Protein AF-A0AAP6ZT08-F1 (afdb_monomer_lite)

Organism: NCBI:txid190893

InterPro domains:
  IPR001387 Cro/C1-type, helix-turn-helix domain [PS50943] (1-31)

Secondary structure (DSSP, 8-state):
-HHHHHHTT--HHHHHHHHT--HHHHHHHHHH----HHHHHHHHHHHS-HHHHHHHTS--S----SHHHHHTT-

pLDDT: mean 92.2, std 8.11, range [61.94, 98.38]

Structure (mmCIF, N/CA/C/O backbone):
data_AF-A0AAP6ZT08-F1
#
_entry.id   AF-A0AAP6ZT08-F1
#
loop_
_atom_site.group_PDB
_atom_site.id
_atom_site.type_symbol
_atom_site.label_atom_id
_atom_site.label_alt_id
_atom_site.label_comp_id
_atom_site.label_asym_id
_atom_site.label_entity_id
_atom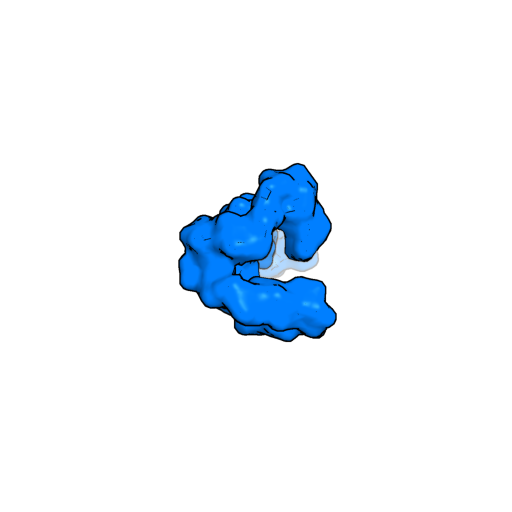_site.label_seq_id
_atom_site.pdbx_PDB_ins_code
_atom_site.Cartn_x
_atom_site.Cartn_y
_atom_site.Cartn_z
_atom_site.occupancy
_atom_site.B_iso_or_equiv
_atom_site.auth_seq_id
_atom_site.auth_comp_id
_atom_site.auth_asym_id
_atom_site.auth_atom_id
_atom_site.pdbx_PDB_model_num
ATOM 1 N N . MET A 1 1 ? 0.018 6.869 3.139 1.00 90.44 1 MET A N 1
ATOM 2 C CA . MET A 1 1 ? -0.954 5.753 3.081 1.00 90.44 1 MET A CA 1
ATOM 3 C C . MET A 1 1 ? -2.301 6.073 3.731 1.00 90.44 1 MET A C 1
ATOM 5 O O . MET A 1 1 ? -3.301 6.060 3.029 1.00 90.44 1 MET A O 1
ATOM 9 N N . LYS A 1 2 ? -2.352 6.445 5.021 1.00 95.44 2 LYS A N 1
ATOM 10 C CA . LYS A 1 2 ? -3.601 6.828 5.719 1.00 95.44 2 LYS A CA 1
ATOM 11 C C . LYS A 1 2 ? -4.458 7.854 4.964 1.00 95.44 2 LYS A C 1
ATOM 13 O O . LYS A 1 2 ? -5.672 7.698 4.872 1.00 95.44 2 LYS A O 1
ATOM 18 N N . SER A 1 3 ? -3.829 8.887 4.400 1.00 95.88 3 SER A N 1
ATOM 19 C CA . SER A 1 3 ? -4.523 9.907 3.603 1.00 95.88 3 SER A CA 1
ATOM 20 C C . SER A 1 3 ? -5.122 9.343 2.310 1.00 95.88 3 SER A C 1
ATOM 22 O O . SER A 1 3 ? -6.249 9.692 1.981 1.00 95.88 3 SER A O 1
ATOM 24 N N . ALA A 1 4 ? -4.420 8.430 1.626 1.00 95.12 4 ALA A N 1
ATOM 25 C CA . ALA A 1 4 ? -4.929 7.750 0.430 1.00 95.12 4 ALA A CA 1
ATOM 26 C C . ALA A 1 4 ? -6.144 6.875 0.773 1.00 95.12 4 ALA A C 1
ATOM 28 O O . ALA A 1 4 ? -7.210 7.059 0.201 1.00 95.12 4 ALA A O 1
ATOM 29 N N . ARG A 1 5 ? -6.047 6.052 1.829 1.00 96.19 5 ARG A N 1
ATOM 30 C CA . ARG A 1 5 ? -7.181 5.253 2.324 1.00 96.19 5 ARG A CA 1
ATOM 31 C C . ARG A 1 5 ? -8.421 6.108 2.610 1.00 96.19 5 ARG A C 1
ATOM 33 O O . ARG A 1 5 ? -9.536 5.731 2.262 1.00 96.19 5 ARG A O 1
ATOM 40 N N . LYS A 1 6 ? -8.233 7.250 3.283 1.00 96.69 6 LYS A N 1
ATOM 41 C CA . LYS A 1 6 ? -9.330 8.176 3.600 1.00 96.69 6 LYS A CA 1
ATOM 42 C C . LYS A 1 6 ? -9.926 8.824 2.350 1.00 96.69 6 LYS A C 1
ATOM 44 O O . LYS A 1 6 ? -11.142 8.976 2.300 1.00 96.69 6 LYS A O 1
ATOM 49 N N . LYS A 1 7 ? -9.098 9.186 1.363 1.00 97.06 7 LYS A N 1
ATOM 50 C CA . LYS A 1 7 ? -9.550 9.717 0.067 1.00 97.06 7 LYS A CA 1
ATOM 51 C C . LYS A 1 7 ? -10.474 8.722 -0.643 1.00 97.06 7 LYS A C 1
ATOM 53 O O . LYS A 1 7 ? -11.520 9.127 -1.138 1.00 97.06 7 LYS A O 1
ATOM 58 N N . ASP A 1 8 ? -10.148 7.436 -0.565 1.00 95.50 8 ASP A N 1
ATOM 59 C CA . ASP A 1 8 ? -10.936 6.350 -1.162 1.00 95.50 8 ASP A CA 1
ATOM 60 C C . ASP A 1 8 ? -12.107 5.891 -0.272 1.00 95.50 8 ASP A C 1
ATOM 62 O O . ASP A 1 8 ? -12.783 4.909 -0.570 1.00 95.50 8 ASP A O 1
ATOM 66 N N . LYS A 1 9 ? -12.368 6.595 0.841 1.00 96.94 9 LYS A N 1
ATOM 67 C CA . LYS A 1 9 ? -13.450 6.314 1.805 1.00 96.94 9 LYS A CA 1
ATOM 68 C C . LYS A 1 9 ? -13.410 4.899 2.400 1.00 96.94 9 LYS A C 1
ATOM 70 O O . LYS A 1 9 ? -14.427 4.383 2.860 1.00 96.94 9 LYS A O 1
ATOM 75 N N . LEU A 1 10 ? -12.233 4.280 2.462 1.00 97.00 10 LEU A N 1
ATOM 76 C CA . LEU A 1 10 ? -12.075 2.945 3.032 1.00 97.00 10 LEU A CA 1
ATOM 77 C C . LEU A 1 10 ? -11.917 3.017 4.555 1.00 97.00 10 LEU A C 1
ATOM 79 O O . LEU A 1 10 ? -11.064 3.739 5.085 1.00 97.00 10 LEU A O 1
ATOM 83 N N . SER A 1 11 ? -12.700 2.221 5.285 1.00 97.94 11 SER A N 1
ATOM 84 C CA . SER A 1 11 ? -12.430 1.964 6.702 1.00 97.94 11 SER A CA 1
ATOM 85 C C . SER A 1 11 ? -11.149 1.133 6.853 1.00 97.94 11 SER A C 1
ATOM 87 O O . SER A 1 11 ? -10.674 0.512 5.900 1.00 97.94 11 SER A O 1
ATOM 89 N N . VAL A 1 12 ? -10.559 1.112 8.052 1.00 97.88 12 VAL A N 1
ATOM 90 C CA . VAL A 1 12 ? -9.384 0.256 8.299 1.00 97.88 12 VAL A CA 1
ATOM 91 C C . VAL A 1 12 ? -9.760 -1.223 8.174 1.00 97.88 12 VAL A C 1
ATOM 93 O O . VAL A 1 12 ? -8.975 -1.990 7.631 1.00 97.88 12 VAL A O 1
ATOM 96 N N . GLN A 1 13 ? -10.977 -1.602 8.585 1.00 98.38 13 GLN A N 1
ATOM 97 C CA . GLN A 1 13 ? -11.493 -2.956 8.378 1.00 98.38 13 GLN A CA 1
ATOM 98 C C . GLN A 1 13 ? -11.602 -3.283 6.890 1.00 98.38 13 GLN A C 1
ATOM 100 O O . GLN A 1 13 ? -11.053 -4.279 6.445 1.00 98.38 13 GLN A O 1
ATOM 105 N N . LYS A 1 14 ? -12.201 -2.392 6.091 1.00 98.12 14 LYS A N 1
ATOM 106 C CA . LYS A 1 14 ? -12.336 -2.631 4.654 1.00 98.12 14 LYS A CA 1
ATOM 107 C C . LYS A 1 14 ? -10.976 -2.741 3.963 1.00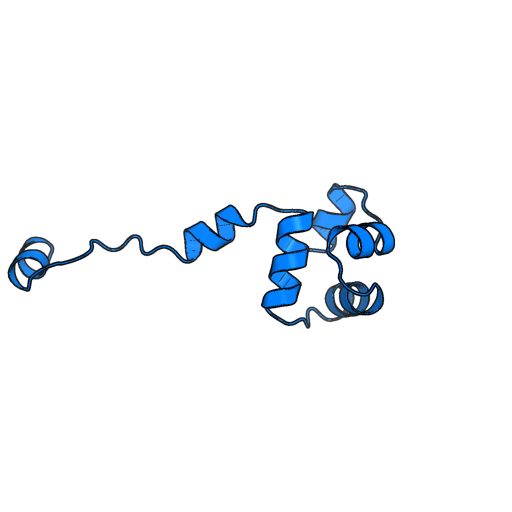 98.12 14 LYS A C 1
ATOM 109 O O . LYS A 1 14 ? -10.813 -3.556 3.066 1.00 98.12 14 LYS A O 1
ATOM 114 N N . MET A 1 15 ? -9.991 -1.948 4.390 1.00 97.31 15 MET A N 1
ATOM 115 C CA . MET A 1 15 ? -8.620 -2.077 3.891 1.00 97.31 15 MET A CA 1
ATOM 116 C C . MET A 1 15 ? -7.969 -3.400 4.318 1.00 97.31 15 MET A C 1
ATOM 118 O O . MET A 1 15 ? -7.242 -3.983 3.519 1.00 97.31 15 MET A O 1
ATOM 122 N N . ALA A 1 16 ? -8.219 -3.885 5.537 1.00 98.12 16 ALA A N 1
ATOM 123 C CA . ALA A 1 16 ? -7.753 -5.196 5.992 1.00 98.12 16 ALA A CA 1
ATOM 124 C C . ALA A 1 16 ? -8.309 -6.316 5.104 1.00 98.12 16 ALA A C 1
ATOM 126 O O . ALA A 1 16 ? -7.537 -7.126 4.598 1.00 98.12 16 ALA A O 1
ATOM 127 N N . ASP A 1 17 ? -9.614 -6.281 4.828 1.00 97.81 17 ASP A N 1
ATOM 128 C CA . ASP A 1 17 ? -10.287 -7.268 3.981 1.00 97.81 17 ASP A CA 1
ATOM 129 C C . ASP A 1 17 ? -9.727 -7.267 2.548 1.00 97.81 17 ASP A C 1
ATOM 131 O O . ASP A 1 17 ? -9.495 -8.324 1.971 1.00 97.81 17 ASP A O 1
ATOM 135 N N . LEU A 1 18 ? -9.481 -6.080 1.976 1.00 97.06 18 LEU A N 1
ATOM 136 C CA . LEU A 1 18 ? -8.967 -5.939 0.607 1.00 97.06 18 LEU A CA 1
ATOM 137 C C . LEU A 1 18 ? -7.485 -6.315 0.479 1.00 97.06 18 LEU A C 1
ATOM 139 O O . LEU A 1 18 ? -7.090 -6.917 -0.512 1.00 97.06 18 LEU A O 1
ATOM 143 N N . SER A 1 19 ? -6.664 -5.953 1.466 1.00 96.19 19 SER A N 1
ATOM 144 C CA . SER A 1 19 ? -5.212 -6.187 1.427 1.00 96.19 19 SER A CA 1
ATOM 145 C C . SER A 1 19 ? -4.790 -7.558 1.966 1.00 96.19 19 SER A C 1
ATOM 147 O O . SER A 1 19 ? -3.624 -7.935 1.837 1.00 96.19 19 SER A O 1
ATOM 149 N N . GLY A 1 20 ? -5.701 -8.287 2.621 1.00 97.12 20 GLY A N 1
ATOM 150 C CA . GLY A 1 20 ? -5.406 -9.541 3.318 1.00 97.12 20 GLY A CA 1
ATOM 151 C C . GLY A 1 20 ? -4.508 -9.371 4.551 1.00 97.12 20 GLY A C 1
ATOM 152 O O . GLY A 1 20 ? -3.924 -10.343 5.029 1.00 97.12 20 GLY A O 1
ATOM 153 N N . LEU A 1 21 ? -4.351 -8.144 5.060 1.00 97.38 21 LEU A N 1
ATOM 154 C CA . LEU A 1 21 ? -3.518 -7.852 6.227 1.00 97.38 21 LEU A CA 1
ATOM 155 C C . LEU A 1 21 ? -4.358 -7.711 7.498 1.00 97.38 21 LEU A C 1
ATOM 157 O O . LEU A 1 21 ? -5.448 -7.144 7.450 1.00 97.38 21 LEU A O 1
ATOM 161 N N . PRO A 1 22 ? -3.840 -8.123 8.671 1.00 98.00 22 PRO A N 1
ATOM 162 C CA . PRO A 1 22 ? -4.552 -7.930 9.926 1.00 98.00 22 PRO A CA 1
ATOM 163 C C . PRO A 1 22 ? -4.844 -6.452 10.200 1.00 98.00 22 PRO A C 1
ATOM 165 O O . PRO A 1 22 ? -3.971 -5.590 10.062 1.00 98.00 22 PRO A O 1
ATOM 168 N N . TYR A 1 23 ? -6.045 -6.166 10.705 1.00 98.38 23 TYR A N 1
ATOM 169 C CA . TYR A 1 23 ? -6.460 -4.822 11.123 1.00 98.38 23 TYR A CA 1
ATOM 170 C C . TYR A 1 23 ? -5.416 -4.135 12.023 1.00 98.38 23 TYR A C 1
ATOM 172 O O . TYR A 1 23 ? -5.066 -2.969 11.821 1.00 98.38 23 TYR A O 1
ATOM 180 N N . ALA A 1 24 ? -4.867 -4.876 12.994 1.00 97.88 24 ALA A N 1
ATOM 181 C CA . ALA A 1 24 ? -3.852 -4.382 13.922 1.00 97.88 24 ALA A CA 1
ATOM 182 C C . ALA A 1 24 ? -2.555 -3.953 13.213 1.00 97.88 24 ALA A C 1
ATOM 184 O O . ALA A 1 24 ? -1.962 -2.939 13.583 1.00 97.88 24 ALA A O 1
ATOM 185 N N . THR A 1 25 ? -2.143 -4.670 12.163 1.00 98.06 25 THR A N 1
ATOM 186 C CA . THR A 1 25 ? -0.975 -4.318 11.343 1.00 98.06 25 THR A CA 1
ATOM 187 C C . THR A 1 25 ? -1.184 -2.974 10.657 1.00 98.06 25 THR A C 1
ATOM 189 O O . THR A 1 25 ? -0.310 -2.111 10.728 1.00 98.06 25 THR A O 1
ATOM 192 N N . ILE A 1 26 ? -2.363 -2.753 10.068 1.00 97.88 26 ILE A N 1
ATOM 193 C CA . ILE A 1 26 ? -2.693 -1.485 9.404 1.00 97.88 26 ILE A CA 1
ATOM 194 C C . ILE A 1 26 ? -2.745 -0.344 10.422 1.00 97.88 26 ILE A C 1
ATOM 196 O O . ILE A 1 26 ? -2.160 0.711 10.189 1.00 97.88 26 ILE A O 1
ATOM 200 N N . ARG A 1 27 ? -3.384 -0.549 11.582 1.00 98.00 27 ARG A N 1
ATOM 201 C CA . ARG A 1 27 ? -3.438 0.467 12.650 1.00 98.00 27 ARG A CA 1
ATOM 202 C C . ARG A 1 27 ? -2.052 0.846 13.155 1.00 98.00 27 ARG A C 1
ATOM 204 O O . ARG A 1 27 ? -1.779 2.039 13.263 1.00 98.00 27 ARG A O 1
ATOM 211 N N . LYS A 1 28 ? -1.194 -0.142 13.432 1.00 97.88 28 LYS A N 1
ATOM 212 C CA . LYS A 1 28 ? 0.190 0.079 13.870 1.00 97.88 28 LYS A CA 1
ATOM 213 C C . LYS A 1 28 ? 0.973 0.848 12.813 1.00 97.88 28 LYS A C 1
ATOM 215 O O . LYS A 1 28 ? 1.655 1.811 13.150 1.00 97.88 28 LYS A O 1
ATOM 220 N N . PHE A 1 29 ? 0.863 0.464 11.545 1.00 97.88 29 PHE A N 1
ATOM 221 C CA . PHE A 1 29 ? 1.541 1.175 10.467 1.00 97.88 29 PHE A CA 1
ATOM 222 C C . PHE A 1 29 ? 1.052 2.624 10.347 1.00 97.88 29 PHE A C 1
ATOM 224 O O . PHE A 1 29 ? 1.857 3.544 10.271 1.00 97.88 29 PHE A O 1
ATOM 231 N N . GLU A 1 30 ? -0.260 2.860 10.404 1.00 97.00 30 GLU A N 1
ATOM 232 C CA . GLU A 1 30 ? -0.816 4.213 10.321 1.00 97.00 30 GLU A CA 1
ATOM 233 C C . GLU A 1 30 ? -0.475 5.117 11.513 1.00 97.00 30 GLU A C 1
ATOM 235 O O . GLU A 1 30 ? -0.557 6.339 11.365 1.00 97.00 30 GLU A O 1
ATOM 240 N N . SER A 1 31 ? -0.164 4.555 12.685 1.00 97.56 31 SER A N 1
ATOM 241 C CA . SER A 1 31 ? 0.240 5.325 13.867 1.00 97.56 31 SER A CA 1
ATOM 242 C C . SER A 1 31 ? 1.753 5.493 13.993 1.00 97.56 31 SER A C 1
ATOM 244 O O . SER A 1 31 ? 2.193 6.531 14.472 1.00 97.56 31 SER A O 1
ATOM 246 N N . THR A 1 32 ? 2.541 4.498 13.578 1.00 97.44 32 THR A N 1
ATOM 247 C CA . THR A 1 32 ? 3.995 4.458 13.824 1.00 97.44 32 THR A CA 1
ATOM 248 C C . THR A 1 32 ? 4.851 4.619 12.574 1.00 97.44 32 THR A C 1
ATOM 250 O O . THR A 1 32 ? 6.043 4.864 12.690 1.00 97.44 32 THR A O 1
ATOM 253 N N . GLY A 1 33 ? 4.285 4.419 11.384 1.00 96.44 33 GLY A N 1
ATOM 254 C CA . GLY A 1 33 ? 5.042 4.318 10.134 1.00 96.44 33 GLY A CA 1
ATOM 255 C C . GLY A 1 33 ? 5.802 2.997 9.952 1.00 96.44 33 GLY A C 1
ATOM 256 O O . GLY A 1 33 ? 6.313 2.746 8.865 1.00 96.44 33 GLY A O 1
ATOM 257 N N . ASN A 1 34 ? 5.833 2.116 10.958 1.00 97.12 34 ASN A N 1
ATOM 258 C CA . ASN A 1 34 ? 6.604 0.875 10.916 1.00 97.12 34 ASN A CA 1
ATOM 259 C C . ASN A 1 34 ? 5.807 -0.286 10.313 1.00 97.12 34 ASN A C 1
ATOM 261 O O . ASN A 1 34 ? 4.745 -0.658 10.822 1.00 97.12 34 ASN A O 1
ATOM 265 N N . ILE A 1 35 ? 6.351 -0.894 9.258 1.00 97.69 35 ILE A N 1
ATOM 266 C CA . ILE A 1 35 ? 5.811 -2.073 8.572 1.00 97.69 35 ILE A CA 1
ATOM 267 C C . ILE A 1 35 ? 6.918 -2.734 7.732 1.00 97.69 35 ILE A C 1
ATOM 269 O O . ILE A 1 35 ? 7.901 -2.083 7.387 1.00 97.69 35 ILE A O 1
ATOM 273 N N . SER A 1 36 ? 6.773 -4.013 7.378 1.00 97.44 36 SER A N 1
ATOM 274 C CA . SER A 1 36 ? 7.669 -4.634 6.391 1.00 97.44 36 SER A CA 1
ATOM 275 C C . SER A 1 36 ? 7.403 -4.117 4.971 1.00 97.44 36 SER A C 1
ATOM 277 O O . SER A 1 36 ? 6.265 -3.783 4.630 1.00 97.44 36 SER A O 1
ATOM 279 N N . LEU A 1 37 ? 8.428 -4.130 4.109 1.00 96.62 37 LEU A N 1
ATOM 280 C CA . LEU A 1 37 ? 8.296 -3.714 2.706 1.00 96.62 37 LEU A CA 1
ATOM 281 C C . LEU A 1 37 ? 7.231 -4.530 1.956 1.00 96.62 37 LEU A C 1
ATOM 283 O O . LEU A 1 37 ? 6.388 -3.956 1.274 1.00 96.62 37 LEU A O 1
ATOM 287 N N . ARG A 1 38 ? 7.200 -5.859 2.129 1.00 96.81 38 ARG 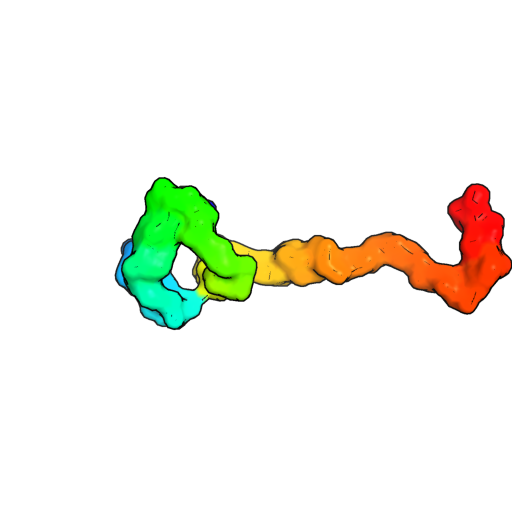A N 1
ATOM 288 C CA . ARG A 1 38 ? 6.177 -6.721 1.508 1.00 96.81 38 ARG A CA 1
ATOM 289 C C . ARG A 1 38 ? 4.763 -6.275 1.881 1.00 96.81 38 ARG A C 1
ATOM 291 O O . ARG A 1 38 ? 3.919 -6.108 1.010 1.00 96.81 38 ARG A O 1
ATOM 298 N N . GLN A 1 39 ? 4.493 -6.092 3.173 1.00 97.62 39 GLN A N 1
ATOM 299 C CA . GLN A 1 39 ? 3.164 -5.684 3.636 1.00 97.62 39 GLN A CA 1
ATOM 300 C C . GLN A 1 39 ? 2.826 -4.255 3.192 1.00 97.62 39 GLN A C 1
ATOM 302 O O . GLN A 1 39 ? 1.673 -3.971 2.880 1.00 97.62 39 GLN A O 1
ATOM 307 N N . PHE A 1 40 ? 3.817 -3.365 3.108 1.00 97.00 40 PHE A N 1
ATOM 308 C CA . PHE A 1 40 ? 3.623 -2.045 2.519 1.00 97.00 40 PHE A CA 1
ATOM 309 C C . PHE A 1 40 ? 3.166 -2.131 1.057 1.00 97.00 40 PHE A C 1
ATOM 311 O O . PHE A 1 40 ? 2.218 -1.443 0.686 1.00 97.00 40 PHE A O 1
ATOM 318 N N . LEU A 1 41 ? 3.785 -2.994 0.245 1.00 96.38 41 LEU A N 1
ATOM 319 C CA . LEU A 1 41 ? 3.414 -3.170 -1.162 1.00 96.38 41 LEU A CA 1
ATOM 320 C C . LEU A 1 41 ? 1.993 -3.726 -1.321 1.00 96.38 41 LEU A C 1
ATOM 322 O O . LEU A 1 41 ? 1.249 -3.207 -2.145 1.00 96.38 41 LEU A O 1
ATOM 326 N N . MET A 1 42 ? 1.578 -4.673 -0.472 1.00 96.50 42 MET A N 1
ATOM 327 C CA . MET A 1 42 ? 0.189 -5.165 -0.431 1.00 96.50 42 MET A CA 1
ATOM 328 C C . MET A 1 42 ? -0.814 -4.029 -0.154 1.00 96.50 42 MET A C 1
ATOM 330 O O . MET A 1 42 ? -1.847 -3.914 -0.813 1.00 96.50 42 MET A O 1
ATOM 334 N N . LEU A 1 43 ? -0.505 -3.141 0.804 1.00 96.06 43 LEU A N 1
ATOM 335 C CA . LEU A 1 43 ? -1.337 -1.959 1.066 1.00 96.06 43 LEU A CA 1
ATOM 336 C C . LEU A 1 43 ? -1.328 -0.982 -0.111 1.00 96.06 43 LEU A C 1
ATOM 338 O O . LEU A 1 43 ? -2.356 -0.382 -0.412 1.00 96.06 43 LEU A O 1
ATOM 342 N N . TYR A 1 44 ? -0.177 -0.797 -0.757 1.00 95.56 44 TYR A N 1
ATOM 343 C CA . TYR A 1 44 ? -0.023 0.129 -1.875 1.00 95.56 44 TYR A CA 1
ATOM 344 C C . TYR A 1 44 ? -0.759 -0.337 -3.126 1.00 95.56 44 TYR A C 1
ATOM 346 O O . TYR A 1 44 ? -1.346 0.492 -3.809 1.00 95.56 44 TYR A O 1
ATOM 354 N N . GLU A 1 45 ? -0.810 -1.639 -3.384 1.00 94.56 45 GLU A N 1
ATOM 355 C CA . GLU A 1 45 ? -1.642 -2.215 -4.440 1.00 94.56 45 GLU A CA 1
ATOM 356 C C . GLU A 1 45 ? -3.141 -1.970 -4.200 1.00 94.56 45 GLU A C 1
ATOM 358 O O . GLU A 1 45 ? -3.894 -1.778 -5.147 1.00 94.56 45 GLU A O 1
ATOM 363 N N . THR A 1 46 ? -3.578 -1.897 -2.937 1.00 94.31 46 THR A N 1
ATOM 364 C CA . THR A 1 46 ? -5.001 -1.731 -2.588 1.00 94.31 46 THR A CA 1
ATOM 365 C C . THR A 1 46 ? -5.544 -0.321 -2.870 1.00 94.31 46 THR A C 1
ATOM 367 O O . THR A 1 46 ? -6.723 -0.172 -3.179 1.00 94.31 46 THR A O 1
ATOM 370 N N . VAL A 1 47 ? -4.725 0.727 -2.716 1.00 93.62 47 VAL A N 1
ATOM 371 C CA . VAL A 1 47 ? -5.152 2.148 -2.835 1.00 93.62 47 VAL A CA 1
ATOM 372 C C . VAL A 1 47 ? -4.302 2.965 -3.808 1.00 93.62 47 VAL A C 1
ATOM 374 O O . VAL A 1 47 ? -4.365 4.194 -3.854 1.00 93.62 47 VAL A O 1
ATOM 377 N N . GLY A 1 48 ? -3.428 2.296 -4.542 1.00 90.38 48 GLY A N 1
ATOM 378 C CA . GLY A 1 48 ? -2.449 2.906 -5.423 1.00 90.38 48 GLY A CA 1
ATOM 379 C C . GLY A 1 48 ? -2.242 2.060 -6.666 1.00 90.38 48 GLY A C 1
ATOM 380 O O . GLY A 1 48 ? -3.081 1.247 -7.037 1.00 90.38 48 GLY A O 1
ATOM 381 N N . ASP A 1 49 ? -1.115 2.283 -7.330 1.00 91.44 49 ASP A N 1
ATOM 382 C CA . ASP A 1 49 ? -0.776 1.579 -8.561 1.00 91.44 49 ASP A CA 1
ATOM 383 C C . ASP A 1 49 ? 0.611 0.962 -8.433 1.00 91.44 49 ASP A C 1
ATOM 385 O O . ASP A 1 49 ? 1.628 1.631 -8.646 1.00 91.44 49 ASP A O 1
ATOM 389 N N . LEU A 1 50 ? 0.650 -0.327 -8.091 1.00 93.38 50 LEU A N 1
ATOM 390 C CA . LEU A 1 50 ? 1.890 -1.076 -7.892 1.00 93.38 50 LEU A CA 1
ATOM 391 C C . LEU A 1 50 ? 2.804 -1.045 -9.131 1.00 93.38 50 LEU A C 1
ATOM 393 O O . LEU A 1 50 ? 4.023 -1.163 -8.993 1.00 93.38 50 LEU A O 1
ATOM 397 N N . LYS A 1 51 ? 2.262 -0.790 -10.333 1.00 93.12 51 LYS A N 1
ATOM 398 C CA . LYS A 1 51 ? 3.062 -0.632 -11.557 1.00 93.12 51 LYS A CA 1
ATOM 399 C C . LYS A 1 51 ? 4.042 0.531 -11.458 1.00 93.12 51 LYS A C 1
ATOM 401 O O . LYS A 1 51 ? 5.133 0.434 -12.006 1.00 93.12 51 LYS A O 1
ATOM 406 N N . LYS A 1 52 ? 3.703 1.597 -10.727 1.00 92.12 52 LYS A N 1
ATOM 407 C CA . LYS A 1 52 ? 4.618 2.724 -10.498 1.00 92.12 52 LYS A CA 1
ATOM 408 C C . LYS A 1 52 ? 5.836 2.299 -9.695 1.00 92.12 52 LYS A C 1
ATOM 410 O O . LYS A 1 52 ? 6.942 2.691 -10.031 1.00 92.12 52 LYS A O 1
ATOM 415 N N . VAL A 1 53 ? 5.647 1.453 -8.683 1.00 92.62 53 VAL A N 1
ATOM 416 C CA . VAL A 1 53 ? 6.772 0.890 -7.925 1.00 92.62 53 VAL A CA 1
ATOM 417 C C . VAL A 1 53 ? 7.598 -0.033 -8.817 1.00 92.62 53 VAL A C 1
ATOM 419 O O . VAL A 1 53 ? 8.816 0.076 -8.823 1.00 92.62 53 VAL A O 1
ATOM 422 N N . LYS A 1 54 ? 6.956 -0.874 -9.636 1.00 92.69 54 LYS A N 1
ATOM 423 C CA . LYS A 1 54 ? 7.654 -1.731 -10.610 1.00 92.69 54 LYS A CA 1
ATOM 424 C C . LYS A 1 54 ? 8.471 -0.928 -11.634 1.00 92.69 54 LYS A C 1
ATOM 426 O O . LYS A 1 54 ? 9.567 -1.332 -12.006 1.00 92.69 54 LYS A O 1
ATOM 431 N N . ALA A 1 55 ? 7.961 0.211 -12.090 1.00 92.50 55 ALA A N 1
ATOM 432 C CA . ALA A 1 55 ? 8.700 1.081 -13.000 1.00 92.50 55 ALA A CA 1
ATOM 433 C C . ALA A 1 55 ? 10.001 1.589 -12.357 1.00 92.50 55 ALA A C 1
ATOM 435 O O . ALA A 1 55 ? 11.026 1.625 -13.023 1.00 92.50 55 ALA A O 1
ATOM 436 N N . LEU A 1 56 ? 9.986 1.877 -11.049 1.00 91.19 56 LEU A N 1
ATOM 437 C CA . LEU A 1 56 ? 11.181 2.287 -10.301 1.00 91.19 56 LEU A CA 1
ATOM 438 C C . LEU A 1 56 ? 12.215 1.165 -10.134 1.00 91.19 56 LEU A C 1
ATOM 440 O O . LEU A 1 56 ? 13.373 1.454 -9.860 1.00 91.19 56 LEU A O 1
ATOM 444 N N . THR A 1 57 ? 11.819 -0.104 -10.272 1.00 90.81 57 THR A N 1
ATOM 445 C CA . THR A 1 57 ? 12.752 -1.242 -10.213 1.00 90.81 57 THR A CA 1
ATOM 446 C C . THR A 1 57 ? 13.330 -1.605 -11.576 1.00 90.81 57 THR A C 1
ATOM 448 O O . THR A 1 57 ? 14.111 -2.546 -11.671 1.00 90.81 57 THR A O 1
ATOM 451 N N . THR A 1 58 ? 12.898 -0.935 -12.644 1.00 87.38 58 THR A N 1
ATOM 452 C CA . THR A 1 58 ? 13.377 -1.205 -14.000 1.00 87.38 58 THR A CA 1
ATOM 453 C C . THR A 1 58 ? 14.520 -0.242 -14.295 1.00 87.38 58 THR A C 1
ATOM 455 O O . THR A 1 58 ? 14.359 0.962 -14.109 1.00 87.38 58 THR A O 1
ATOM 458 N N . SER A 1 59 ? 15.674 -0.762 -14.725 1.00 76.12 59 SER A N 1
ATOM 459 C CA . SER A 1 59 ? 16.800 0.093 -15.111 1.00 76.12 59 SER A CA 1
ATOM 460 C C . SER A 1 59 ? 16.427 0.909 -16.346 1.00 76.12 59 SER A C 1
ATOM 462 O O . SER A 1 59 ? 15.926 0.359 -17.327 1.00 76.12 59 SER A O 1
ATOM 464 N N . SER A 1 60 ? 16.665 2.218 -16.288 1.00 70.75 60 SER A N 1
ATOM 465 C CA . SER A 1 60 ? 16.635 3.096 -17.460 1.00 70.75 60 SER A CA 1
ATOM 466 C C . SER A 1 60 ? 18.011 3.239 -18.107 1.00 70.75 60 SER A C 1
ATOM 468 O O . SER A 1 60 ? 18.140 3.978 -19.081 1.00 70.75 60 SER A O 1
ATOM 470 N N . GLU A 1 61 ? 19.046 2.609 -17.543 1.00 71.94 61 GLU A N 1
ATOM 471 C CA . GLU A 1 61 ? 20.385 2.673 -18.115 1.00 71.94 61 GLU A CA 1
ATOM 472 C C . GLU A 1 61 ? 20.462 1.798 -19.368 1.00 71.94 61 GLU A C 1
ATOM 474 O O . GLU A 1 61 ? 19.884 0.704 -19.395 1.00 71.94 61 GLU A O 1
ATOM 479 N N . PRO A 1 62 ? 21.151 2.272 -20.419 1.00 69.25 62 PRO A N 1
ATOM 480 C CA . PRO A 1 62 ? 21.393 1.467 -21.601 1.00 69.25 62 PRO A CA 1
ATOM 481 C C . PRO A 1 62 ? 22.098 0.173 -21.197 1.00 69.25 62 PRO A C 1
ATOM 483 O O . PRO A 1 62 ? 23.105 0.170 -20.490 1.00 69.25 62 PRO A O 1
ATOM 486 N N . GLU A 1 63 ? 21.547 -0.946 -21.654 1.00 75.44 63 GLU A N 1
ATOM 487 C CA . GLU A 1 63 ? 22.166 -2.250 -21.481 1.00 75.44 63 GLU A CA 1
ATOM 488 C C . GLU A 1 63 ? 23.403 -2.304 -22.392 1.00 75.44 63 GLU A C 1
ATOM 490 O O . GLU A 1 63 ? 23.304 -2.599 -23.584 1.00 75.44 63 GLU A O 1
ATOM 495 N N . PHE A 1 64 ? 24.569 -1.935 -21.856 1.00 81.81 64 PHE A N 1
ATOM 496 C CA . PHE A 1 64 ? 25.827 -2.012 -22.593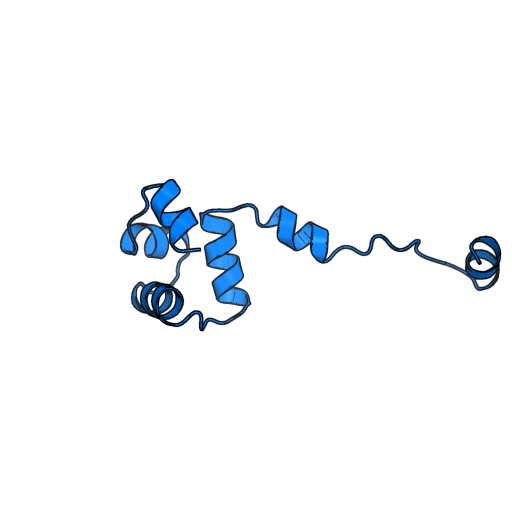 1.00 81.81 64 PHE A CA 1
ATOM 497 C C . PHE A 1 64 ? 26.237 -3.476 -22.751 1.00 81.81 64 PHE A C 1
ATOM 499 O O . PHE A 1 64 ? 26.413 -4.191 -21.762 1.00 81.81 64 PHE A O 1
ATOM 506 N N . LYS A 1 65 ? 26.394 -3.933 -23.997 1.00 85.31 65 LYS A N 1
ATOM 507 C CA . LYS A 1 65 ? 26.722 -5.334 -24.303 1.00 85.31 65 LYS A CA 1
ATOM 508 C C . LYS A 1 65 ? 28.212 -5.554 -24.551 1.00 85.31 65 LYS A C 1
ATOM 510 O O . LYS A 1 65 ? 28.660 -6.698 -24.513 1.00 85.31 65 LYS A O 1
ATOM 515 N N . SER A 1 66 ? 28.983 -4.489 -24.773 1.00 87.88 66 SER A N 1
ATOM 516 C CA . SER A 1 66 ? 30.441 -4.548 -24.900 1.00 87.88 66 SER A CA 1
ATOM 517 C C . SER A 1 66 ? 31.136 -3.296 -24.360 1.00 87.88 66 SER A C 1
ATOM 519 O O . SER A 1 66 ? 30.511 -2.260 -24.128 1.00 87.88 66 SER A O 1
ATOM 521 N N . ILE A 1 67 ? 32.458 -3.386 -24.193 1.00 85.25 67 ILE A N 1
ATOM 522 C CA . ILE A 1 67 ? 33.311 -2.251 -23.812 1.00 85.25 67 ILE A CA 1
ATOM 523 C C . ILE A 1 67 ? 33.228 -1.146 -24.876 1.00 85.25 67 ILE A C 1
ATOM 525 O O . ILE A 1 67 ? 33.132 0.032 -24.544 1.00 85.25 67 ILE A O 1
ATOM 529 N N . GLU A 1 68 ? 33.185 -1.508 -26.158 1.00 87.94 68 GLU A N 1
ATOM 530 C CA . GLU A 1 68 ? 33.014 -0.561 -27.263 1.00 87.94 68 GLU A CA 1
ATOM 531 C C . GLU A 1 68 ? 31.656 0.155 -27.232 1.00 87.94 68 GLU A C 1
ATOM 533 O O . GLU A 1 68 ? 31.555 1.276 -27.730 1.00 87.94 68 GLU A O 1
ATOM 538 N N . ASP A 1 69 ? 30.602 -0.468 -26.696 1.00 85.62 69 ASP A N 1
ATOM 539 C CA . ASP A 1 69 ? 29.297 0.186 -26.524 1.00 85.62 69 ASP A CA 1
ATOM 540 C C . ASP A 1 69 ? 29.342 1.235 -25.407 1.00 85.62 69 ASP A C 1
ATOM 542 O O . ASP A 1 69 ? 28.750 2.306 -25.555 1.00 85.62 69 ASP A O 1
ATOM 546 N N . VAL A 1 70 ? 30.085 0.960 -24.328 1.00 84.56 70 VAL A N 1
ATOM 547 C CA . VAL A 1 70 ? 30.326 1.916 -23.234 1.00 84.56 70 VAL A CA 1
ATOM 548 C C . VAL A 1 70 ? 31.115 3.121 -23.745 1.00 84.56 70 VAL A C 1
ATOM 550 O O . VAL A 1 70 ? 30.715 4.260 -23.529 1.00 84.56 70 VAL A O 1
ATOM 553 N N . LEU A 1 71 ? 32.198 2.880 -24.490 1.00 87.12 71 LEU A N 1
ATOM 554 C CA . LEU A 1 71 ? 33.063 3.941 -25.021 1.00 87.12 71 LEU A CA 1
ATOM 555 C C . LEU A 1 71 ? 32.356 4.858 -26.034 1.00 87.12 71 LEU A C 1
ATOM 557 O O . LEU A 1 71 ? 32.764 6.002 -26.202 1.00 87.12 71 LEU A O 1
ATOM 561 N N . ARG A 1 72 ? 31.294 4.383 -26.700 1.00 83.75 72 ARG A N 1
ATOM 562 C CA . ARG A 1 72 ? 30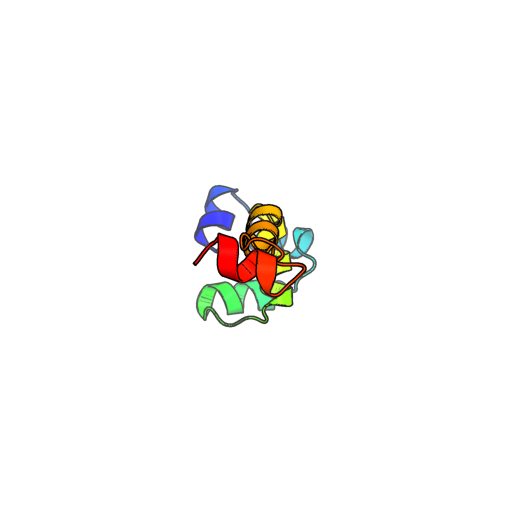.480 5.179 -27.639 1.00 83.75 72 ARG A CA 1
ATOM 563 C C . ARG A 1 72 ? 29.508 6.151 -26.962 1.00 83.75 72 ARG A C 1
ATOM 565 O O . AR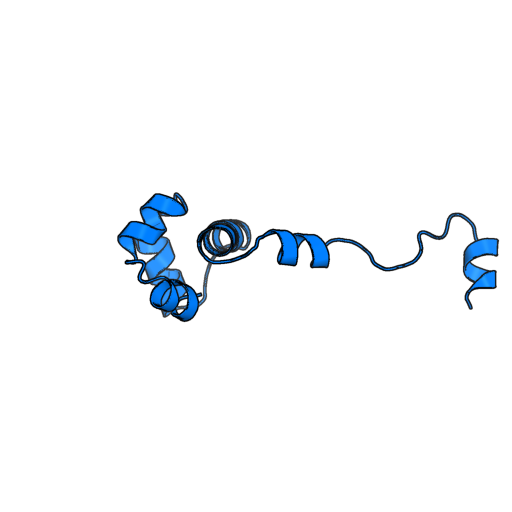G A 1 72 ? 28.971 7.016 -27.648 1.00 83.75 72 ARG A O 1
ATOM 572 N N . HIS A 1 73 ? 29.279 6.004 -25.659 1.00 70.88 73 HIS A N 1
ATOM 573 C CA . HIS A 1 73 ? 28.348 6.823 -24.875 1.00 70.88 73 HIS A CA 1
ATOM 574 C C . HIS A 1 73 ? 29.045 7.567 -23.716 1.00 70.88 73 HIS A C 1
ATOM 576 O O . HIS A 1 73 ? 28.361 8.011 -22.792 1.00 70.88 73 HIS A O 1
ATOM 582 N N . ALA A 1 74 ? 30.381 7.672 -23.757 1.00 61.94 74 ALA A N 1
ATOM 583 C CA . ALA A 1 74 ? 31.222 8.380 -22.786 1.00 61.94 74 ALA A CA 1
ATOM 584 C C . ALA A 1 74 ? 31.476 9.846 -23.172 1.00 61.94 74 ALA A C 1
ATOM 586 O O . ALA A 1 74 ? 31.479 10.151 -24.388 1.00 61.94 74 ALA A O 1
#

Radius of gyration: 18.79 Å; chains: 1; bounding box: 47×19×42 Å

Sequence (74 aa):
MKSARKKDKLSVQKMADLSGLPYATIRKFESTGNISLRQFLMLYETVGDLKKVKALTTSSEPEFKSIEDVLRHA

Foldseek 3Di:
DVVLCVVVVHDLVNLCVQLVHDSVQSVCCVVPVDDDPVSVLSSCVRRHPSVVVVVVVDDPDPPQPDPVSVVVVD